Protein AF-A0A6V7IEP2-F1 (afdb_monomer)

Solvent-accessible surface area (backbone atoms only — not comparable to full-atom values): 5549 Å² total; per-residue (Å²): 142,76,84,67,70,56,66,57,56,52,51,46,40,49,65,45,55,50,49,51,25,40,68,77,34,79,93,49,88,81,71,67,51,60,76,45,76,46,90,59,93,77,60,47,77,41,62,51,77,47,59,90,77,68,54,77,85,73,56,77,90,79,52,71,55,72,69,54,46,52,52,51,51,54,51,50,52,52,49,54,52,27,52,49,61,56,65,79,103

Structure (mmCIF, N/CA/C/O backbone):
data_AF-A0A6V7IEP2-F1
#
_entry.id   AF-A0A6V7IEP2-F1
#
loop_
_atom_site.group_PDB
_atom_site.id
_atom_site.type_symbol
_atom_site.label_atom_id
_atom_site.label_alt_id
_atom_site.label_comp_id
_atom_site.label_asym_id
_atom_site.label_entity_id
_atom_site.label_seq_id
_atom_site.pdbx_PDB_ins_code
_atom_site.Cartn_x
_atom_site.Cartn_y
_atom_site.Cartn_z
_atom_site.occupancy
_atom_site.B_iso_or_equiv
_atom_site.auth_seq_id
_atom_site.auth_comp_id
_atom_site.auth_asym_id
_atom_site.auth_atom_id
_atom_site.pdbx_PDB_model_num
ATOM 1 N N . ILE A 1 1 ? 3.009 4.721 -26.173 1.00 50.22 1 ILE A N 1
ATOM 2 C CA . ILE A 1 1 ? 2.877 4.827 -24.697 1.00 50.22 1 ILE A CA 1
ATOM 3 C C . ILE A 1 1 ? 4.283 5.042 -24.154 1.00 50.22 1 ILE A C 1
ATOM 5 O O . ILE A 1 1 ? 4.898 4.161 -23.576 1.00 50.22 1 ILE A O 1
ATOM 9 N N . THR A 1 2 ? 4.853 6.182 -24.523 1.00 44.66 2 THR A N 1
ATOM 10 C CA . THR A 1 2 ? 6.278 6.485 -24.409 1.00 44.66 2 THR A CA 1
ATOM 11 C C . THR A 1 2 ? 6.493 7.301 -23.140 1.00 44.66 2 THR A C 1
ATOM 13 O O . THR A 1 2 ? 5.870 8.345 -22.990 1.00 44.66 2 THR A O 1
ATOM 16 N N . GLN A 1 3 ? 7.346 6.795 -22.244 1.00 55.56 3 GLN A N 1
ATOM 17 C CA . GLN A 1 3 ? 8.105 7.533 -21.223 1.00 55.56 3 GLN A CA 1
ATOM 18 C C . GLN A 1 3 ? 7.409 8.712 -20.520 1.00 55.56 3 GLN A C 1
ATOM 20 O O . GLN A 1 3 ? 7.978 9.793 -20.379 1.00 55.56 3 GLN A O 1
ATOM 25 N N . ALA A 1 4 ? 6.217 8.517 -19.971 1.00 55.47 4 ALA A N 1
ATOM 26 C CA . ALA A 1 4 ? 5.914 9.295 -18.782 1.00 55.47 4 ALA A CA 1
ATOM 27 C C . ALA A 1 4 ? 6.728 8.631 -17.663 1.00 55.47 4 ALA A C 1
ATOM 29 O O . ALA A 1 4 ? 6.522 7.449 -17.394 1.00 55.47 4 ALA A O 1
ATOM 30 N N . GLY A 1 5 ? 7.672 9.335 -17.031 1.00 59.72 5 GLY A N 1
ATOM 31 C CA . GLY A 1 5 ? 8.469 8.842 -15.890 1.00 59.72 5 GLY A CA 1
ATOM 32 C C . GLY A 1 5 ? 7.645 8.443 -14.649 1.00 59.72 5 GLY A C 1
ATOM 33 O O . GLY A 1 5 ? 8.184 8.379 -13.551 1.00 59.72 5 GLY A O 1
ATOM 34 N N . ILE A 1 6 ? 6.348 8.181 -14.823 1.00 65.00 6 ILE A N 1
ATOM 35 C CA . ILE A 1 6 ? 5.355 7.714 -13.857 1.00 65.00 6 ILE A CA 1
ATOM 36 C C . ILE A 1 6 ? 5.868 6.474 -13.124 1.00 65.00 6 ILE A C 1
ATOM 38 O O . ILE A 1 6 ? 5.817 6.438 -11.900 1.00 65.00 6 ILE A O 1
ATOM 42 N N . PHE A 1 7 ? 6.486 5.529 -13.842 1.00 81.38 7 PHE A N 1
ATOM 43 C CA . PHE A 1 7 ? 7.041 4.317 -13.230 1.00 81.38 7 PHE A CA 1
ATOM 44 C C . PHE A 1 7 ? 8.135 4.606 -12.194 1.00 81.38 7 PHE A C 1
ATOM 46 O O . PHE A 1 7 ? 8.254 3.876 -11.215 1.00 81.38 7 PHE A O 1
ATOM 53 N N . LYS A 1 8 ? 8.923 5.679 -12.364 1.00 86.25 8 LYS A N 1
ATOM 54 C CA . LYS A 1 8 ? 9.941 6.067 -11.377 1.00 86.25 8 LYS A CA 1
ATOM 55 C C . LYS A 1 8 ? 9.289 6.548 -10.079 1.00 86.25 8 LYS A C 1
ATOM 57 O O . LYS A 1 8 ? 9.707 6.117 -9.012 1.00 86.25 8 LYS A O 1
ATOM 62 N N . ILE A 1 9 ? 8.260 7.392 -10.177 1.00 88.69 9 ILE A N 1
ATOM 63 C CA . ILE A 1 9 ? 7.521 7.895 -9.008 1.00 88.69 9 ILE A CA 1
ATOM 64 C C . ILE A 1 9 ? 6.838 6.737 -8.274 1.00 88.69 9 ILE A C 1
ATOM 66 O O . ILE A 1 9 ? 6.896 6.666 -7.051 1.00 88.69 9 ILE A O 1
ATOM 70 N N . GLU A 1 10 ? 6.226 5.806 -9.009 1.00 88.19 10 GLU A N 1
ATOM 71 C CA . GLU A 1 10 ? 5.602 4.612 -8.428 1.00 88.19 10 GLU A CA 1
ATOM 72 C C . GLU A 1 10 ? 6.631 3.727 -7.713 1.00 88.19 10 GLU A C 1
ATOM 74 O O . GLU A 1 10 ? 6.398 3.314 -6.579 1.00 88.19 10 GLU A O 1
ATOM 79 N N . ILE A 1 11 ? 7.794 3.484 -8.330 1.00 91.25 11 ILE A N 1
ATOM 80 C CA . ILE A 1 11 ? 8.893 2.726 -7.714 1.00 91.25 11 ILE A CA 1
ATOM 81 C C . ILE A 1 11 ? 9.391 3.411 -6.442 1.00 91.25 11 ILE A C 1
ATOM 83 O O . ILE A 1 11 ? 9.540 2.750 -5.413 1.00 91.25 11 ILE A O 1
ATOM 87 N N . GLU A 1 12 ? 9.633 4.721 -6.486 1.00 91.75 12 GLU A N 1
ATOM 88 C CA . GLU A 1 12 ? 10.062 5.489 -5.316 1.00 91.75 12 GLU A CA 1
ATOM 89 C C . GLU A 1 12 ? 9.008 5.400 -4.207 1.00 91.75 12 GLU A C 1
ATOM 91 O O . 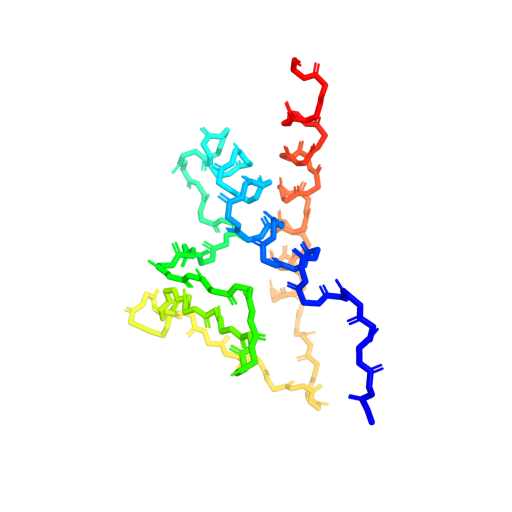GLU A 1 12 ? 9.331 4.984 -3.100 1.00 91.75 12 GLU A O 1
ATOM 96 N N . MET A 1 13 ? 7.732 5.642 -4.512 1.00 91.94 13 MET A N 1
ATOM 97 C CA . MET A 1 13 ? 6.636 5.529 -3.543 1.00 91.94 13 MET A CA 1
ATOM 98 C C . MET A 1 13 ? 6.584 4.142 -2.879 1.00 91.94 13 MET A C 1
ATOM 100 O O . MET A 1 13 ? 6.510 4.046 -1.652 1.00 91.94 13 MET A O 1
ATOM 104 N N . MET A 1 14 ? 6.696 3.069 -3.670 1.00 92.25 14 MET A N 1
ATOM 105 C CA . MET A 1 14 ? 6.639 1.685 -3.183 1.00 92.25 14 MET A CA 1
ATOM 106 C C . MET A 1 14 ? 7.868 1.263 -2.361 1.00 92.25 14 MET A C 1
AT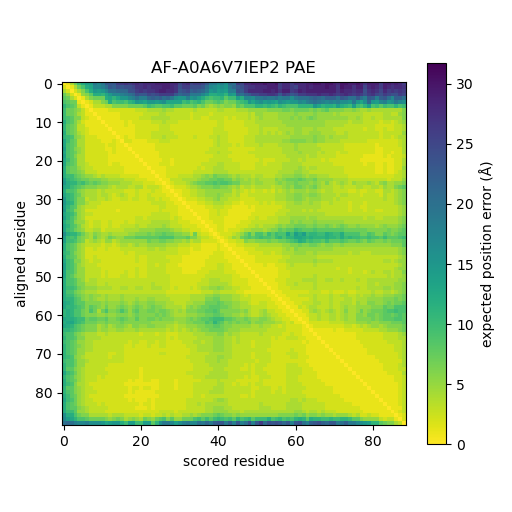OM 108 O O . MET A 1 14 ? 7.756 0.373 -1.514 1.00 92.25 14 MET A O 1
ATOM 112 N N . THR A 1 15 ? 9.037 1.861 -2.611 1.00 92.88 15 THR A N 1
ATOM 113 C CA . THR A 1 15 ? 10.313 1.476 -1.975 1.00 92.88 15 THR A CA 1
ATOM 114 C C . THR A 1 15 ? 10.705 2.363 -0.796 1.00 92.88 15 THR A C 1
ATOM 116 O O . THR A 1 15 ? 11.375 1.876 0.120 1.00 92.88 15 THR A O 1
ATOM 119 N N . THR A 1 16 ? 10.279 3.630 -0.790 1.00 93.38 16 THR A N 1
ATOM 120 C CA . THR A 1 16 ? 10.610 4.617 0.247 1.00 93.38 16 THR A CA 1
ATOM 121 C C . THR A 1 16 ? 9.375 4.993 1.059 1.00 93.38 16 THR A C 1
ATOM 123 O O . THR A 1 16 ? 9.212 4.492 2.170 1.00 93.38 16 THR A O 1
ATOM 126 N N . ALA A 1 17 ? 8.453 5.776 0.495 1.00 94.06 17 ALA A N 1
ATOM 127 C CA . ALA A 1 17 ? 7.333 6.363 1.231 1.00 94.06 17 ALA A CA 1
ATOM 128 C C . ALA A 1 17 ? 6.497 5.309 1.975 1.00 94.06 17 ALA A C 1
ATOM 130 O O . ALA A 1 17 ? 6.280 5.423 3.180 1.00 94.06 17 ALA A O 1
A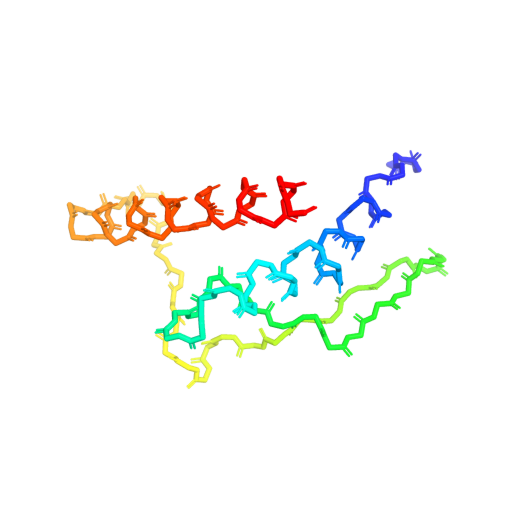TOM 131 N N . LEU A 1 18 ? 6.088 4.229 1.299 1.00 94.81 18 LEU A N 1
ATOM 132 C CA . LEU A 1 18 ? 5.306 3.167 1.941 1.00 94.81 18 LEU A CA 1
ATOM 133 C C . LEU A 1 18 ? 6.072 2.418 3.027 1.00 94.81 18 LEU A C 1
ATOM 135 O O . LEU A 1 18 ? 5.469 1.974 4.004 1.00 94.81 18 LEU A O 1
ATOM 139 N N . LYS A 1 19 ? 7.390 2.276 2.876 1.00 93.81 19 LYS A N 1
ATOM 140 C CA . LYS A 1 19 ? 8.236 1.633 3.882 1.00 93.81 19 LYS A CA 1
ATOM 141 C C . LYS A 1 19 ? 8.272 2.470 5.160 1.00 93.81 19 LYS A C 1
ATOM 143 O O . LYS A 1 19 ? 8.094 1.914 6.245 1.00 93.81 19 LYS A O 1
ATOM 148 N N . ASP A 1 20 ? 8.425 3.784 5.026 1.00 94.44 20 ASP A N 1
ATOM 149 C CA . ASP A 1 20 ? 8.443 4.714 6.158 1.00 94.44 20 ASP A CA 1
ATOM 150 C C . ASP A 1 20 ? 7.066 4.798 6.828 1.00 94.44 20 ASP A C 1
ATOM 152 O O . ASP A 1 20 ? 6.952 4.682 8.050 1.00 94.44 20 ASP A O 1
ATOM 156 N N . MET A 1 21 ? 5.997 4.879 6.031 1.00 96.00 21 MET A N 1
ATOM 157 C CA . MET A 1 21 ? 4.615 4.847 6.521 1.00 96.00 21 MET A CA 1
ATOM 158 C C . MET A 1 21 ? 4.298 3.544 7.273 1.00 96.00 21 MET A C 1
ATOM 160 O O . MET A 1 21 ? 3.681 3.574 8.339 1.00 96.00 21 MET A O 1
ATOM 164 N N . GLN A 1 22 ? 4.735 2.391 6.757 1.00 95.44 22 GLN A N 1
ATOM 165 C CA . GLN A 1 22 ? 4.526 1.090 7.397 1.00 95.44 22 GLN A CA 1
ATOM 166 C C . GLN A 1 22 ? 5.311 0.959 8.713 1.00 95.44 22 GLN A C 1
ATOM 168 O O . GLN A 1 22 ? 4.821 0.313 9.642 1.00 95.44 22 GLN A O 1
ATOM 173 N N . ALA A 1 23 ? 6.488 1.585 8.826 1.00 94.31 23 ALA A N 1
ATOM 174 C CA . ALA A 1 23 ? 7.282 1.605 10.058 1.00 94.31 23 ALA A CA 1
ATOM 175 C C . ALA A 1 23 ? 6.611 2.403 11.193 1.00 94.31 23 ALA A C 1
ATOM 177 O O . ALA A 1 23 ? 6.822 2.096 12.364 1.00 94.31 23 ALA A O 1
ATOM 178 N N . LEU A 1 24 ? 5.776 3.394 10.860 1.00 95.12 24 LEU A N 1
ATOM 179 C CA . LEU A 1 24 ? 4.986 4.164 11.830 1.00 95.12 24 LEU A CA 1
ATOM 180 C C . LEU A 1 24 ? 3.747 3.409 12.341 1.00 95.12 24 LEU A C 1
ATOM 182 O O . LEU A 1 24 ? 3.195 3.769 13.379 1.00 95.12 24 LEU A O 1
ATOM 186 N N . LEU A 1 25 ? 3.306 2.369 11.627 1.00 94.19 25 LEU A N 1
ATOM 187 C CA . LEU A 1 25 ? 2.100 1.593 11.931 1.00 94.19 25 LEU A CA 1
ATOM 188 C C . LEU A 1 25 ? 2.403 0.082 12.003 1.00 94.19 25 LEU A C 1
ATOM 190 O O . LEU A 1 25 ? 1.872 -0.682 11.194 1.00 94.19 25 LEU A O 1
ATOM 194 N N . PRO A 1 26 ? 3.218 -0.395 12.965 1.00 89.56 26 PRO A N 1
ATOM 195 C CA . PRO A 1 26 ? 3.662 -1.795 13.010 1.00 89.56 26 PRO A CA 1
ATOM 196 C C . PRO A 1 26 ? 2.503 -2.795 13.154 1.00 89.56 26 PRO A C 1
ATOM 198 O O . PRO A 1 26 ? 2.551 -3.888 12.597 1.00 89.56 26 PRO A O 1
ATOM 201 N N . GLU A 1 27 ? 1.426 -2.389 13.827 1.00 90.81 27 GLU A N 1
ATOM 202 C CA . GLU A 1 27 ? 0.241 -3.218 14.082 1.00 90.81 27 GLU A CA 1
ATOM 203 C C . GLU A 1 27 ? -0.755 -3.254 12.910 1.00 90.81 27 GLU A C 1
ATOM 205 O O . GLU A 1 27 ? -1.807 -3.887 12.989 1.00 90.81 27 GLU A O 1
ATOM 210 N N . THR A 1 28 ? -0.516 -2.512 11.823 1.00 90.69 28 THR A N 1
ATOM 211 C CA . THR A 1 28 ? -1.425 -2.489 10.667 1.00 90.69 28 THR A CA 1
ATOM 212 C C . THR A 1 28 ? -0.656 -2.622 9.367 1.00 90.69 28 THR A C 1
ATOM 214 O O . THR A 1 28 ? 0.161 -1.773 9.034 1.00 90.69 28 THR A O 1
ATOM 217 N N . LYS A 1 29 ? -1.005 -3.629 8.564 1.00 92.12 29 LYS A N 1
ATOM 218 C CA . LYS A 1 29 ? -0.516 -3.744 7.191 1.00 92.12 29 LYS A CA 1
ATOM 219 C C . LYS A 1 29 ? -1.276 -2.766 6.290 1.00 92.12 29 LYS A C 1
ATOM 221 O O . LYS A 1 29 ? -2.451 -2.988 6.005 1.00 92.12 29 LYS A O 1
ATOM 226 N N . ILE A 1 30 ? -0.626 -1.679 5.881 1.00 92.50 30 ILE A N 1
ATOM 227 C CA . ILE A 1 30 ? -1.229 -0.658 5.000 1.00 92.50 30 ILE A CA 1
ATOM 228 C C . ILE A 1 30 ? -0.874 -0.866 3.524 1.00 92.50 30 ILE A C 1
ATOM 230 O O . ILE A 1 30 ? -1.557 -0.337 2.651 1.00 92.50 30 ILE A O 1
ATOM 234 N N . CYS A 1 31 ? 0.166 -1.654 3.237 1.00 91.19 31 CYS A N 1
ATOM 235 C CA . CYS A 1 31 ? 0.604 -1.967 1.882 1.00 91.19 31 CYS A CA 1
ATOM 236 C C . CYS A 1 31 ? 1.260 -3.356 1.787 1.00 91.19 31 CYS A C 1
ATOM 238 O O . CYS A 1 31 ? 1.668 -3.956 2.788 1.00 91.19 31 CYS A O 1
ATOM 240 N N . GLY A 1 32 ? 1.378 -3.869 0.559 1.00 93.56 32 GLY A N 1
ATOM 241 C CA . GLY A 1 32 ? 2.305 -4.960 0.257 1.00 93.56 32 GLY A CA 1
ATOM 242 C C . GLY A 1 32 ? 3.748 -4.454 0.275 1.00 93.56 32 GLY A C 1
ATOM 243 O O . GLY A 1 32 ? 4.009 -3.293 -0.047 1.00 93.56 32 GLY A O 1
ATOM 244 N N . LYS A 1 33 ? 4.694 -5.310 0.66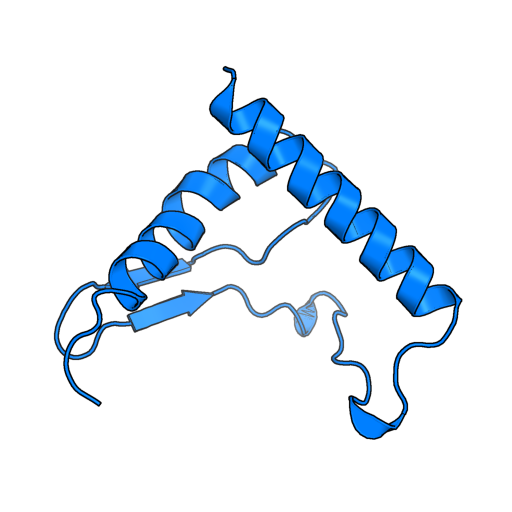4 1.00 93.56 33 LYS A N 1
ATOM 245 C CA . LYS A 1 33 ? 6.121 -4.971 0.610 1.00 93.56 33 LYS A CA 1
ATOM 246 C C . LYS A 1 33 ? 6.610 -4.965 -0.837 1.00 93.56 33 LYS A C 1
ATOM 248 O O . LYS A 1 33 ? 6.348 -5.914 -1.572 1.00 93.56 33 LYS A O 1
ATOM 253 N N . CYS A 1 34 ? 7.375 -3.947 -1.223 1.00 95.00 34 CYS A N 1
ATOM 254 C CA . CYS A 1 34 ? 8.187 -4.022 -2.434 1.00 95.00 34 CYS A CA 1
ATOM 255 C C . CYS A 1 34 ? 9.347 -4.998 -2.189 1.00 95.00 34 CYS A C 1
ATOM 257 O O . CYS A 1 34 ? 10.149 -4.798 -1.277 1.00 95.00 34 CYS A O 1
ATOM 259 N N . LEU A 1 35 ? 9.409 -6.072 -2.974 1.00 95.38 35 LEU A N 1
ATOM 260 C CA . LEU A 1 35 ? 10.420 -7.128 -2.867 1.00 95.38 35 LEU A CA 1
ATOM 261 C C . LEU A 1 35 ? 11.602 -6.874 -3.805 1.00 95.38 35 LEU A C 1
ATOM 263 O O . LEU A 1 35 ? 12.738 -7.200 -3.472 1.00 95.38 35 LEU A O 1
ATOM 267 N N . TYR A 1 36 ? 11.332 -6.295 -4.975 1.00 94.44 36 TYR A N 1
ATOM 268 C CA . TYR A 1 36 ? 12.338 -5.982 -5.985 1.00 94.44 36 TYR A CA 1
ATOM 269 C C . TYR A 1 36 ? 11.840 -4.861 -6.897 1.00 94.44 36 TYR A C 1
ATOM 271 O O . TYR A 1 36 ? 10.652 -4.800 -7.208 1.00 94.44 36 TYR A O 1
ATOM 279 N N . SER A 1 37 ? 12.739 -3.990 -7.347 1.00 93.06 37 SER A N 1
ATOM 280 C CA . SER A 1 37 ? 12.409 -2.931 -8.300 1.00 93.06 37 SER A CA 1
ATOM 281 C C . SER A 1 37 ? 13.602 -2.586 -9.183 1.00 93.06 37 SER A C 1
ATOM 283 O O . SER A 1 37 ? 14.722 -2.474 -8.683 1.00 93.06 37 SER A O 1
ATOM 285 N N . VAL A 1 38 ? 13.356 -2.350 -10.469 1.00 91.44 38 VAL A N 1
ATOM 286 C CA . VAL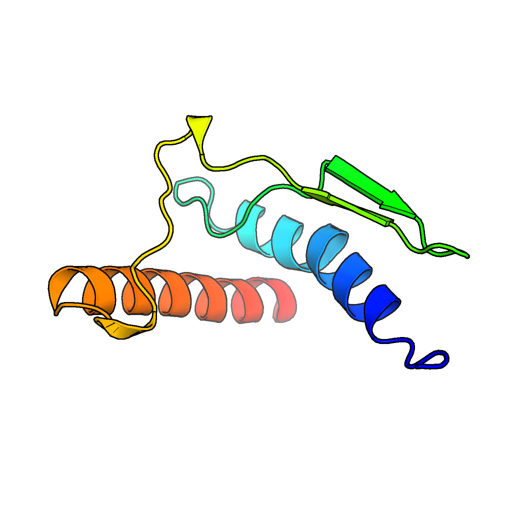 A 1 38 ? 14.341 -1.875 -11.447 1.00 91.44 38 VAL A CA 1
ATOM 287 C C . VAL A 1 38 ? 13.734 -0.732 -12.243 1.00 91.44 38 VAL A C 1
ATOM 289 O O . VAL A 1 38 ? 12.642 -0.866 -12.793 1.00 91.44 38 VAL A O 1
ATOM 292 N N . ILE A 1 39 ? 14.474 0.372 -12.337 1.00 88.31 39 ILE A N 1
ATOM 293 C CA . ILE A 1 39 ? 14.192 1.460 -13.275 1.00 88.31 39 ILE A CA 1
ATOM 294 C C . ILE A 1 39 ? 15.069 1.217 -14.505 1.00 88.31 39 ILE A C 1
ATOM 296 O O . ILE A 1 39 ? 16.293 1.305 -14.425 1.00 88.31 39 ILE A O 1
ATOM 300 N N . GLY A 1 40 ? 14.444 0.872 -15.627 1.00 84.81 40 GLY A N 1
ATOM 301 C CA . GLY A 1 40 ? 15.126 0.484 -16.862 1.00 84.81 40 GLY A CA 1
ATOM 302 C C . GLY A 1 40 ? 14.141 0.206 -17.996 1.00 84.81 40 GLY A C 1
ATOM 303 O O . GLY A 1 40 ? 12.984 0.628 -17.926 1.00 84.81 40 GLY A O 1
ATOM 304 N N . ASP A 1 41 ? 14.597 -0.512 -19.022 1.00 83.06 41 ASP A N 1
ATOM 305 C CA . ASP A 1 41 ? 13.762 -0.982 -20.132 1.00 83.06 41 ASP A CA 1
ATOM 306 C C . ASP A 1 41 ? 13.787 -2.528 -20.199 1.00 83.06 41 ASP A C 1
ATOM 308 O O . ASP A 1 41 ? 14.771 -3.094 -20.682 1.00 83.06 41 ASP A O 1
ATOM 312 N N . PRO A 1 42 ? 12.767 -3.230 -19.658 1.00 86.25 42 PRO A N 1
ATOM 313 C CA . PRO A 1 42 ? 11.572 -2.688 -19.009 1.00 86.25 42 PRO A CA 1
ATOM 314 C C . PRO A 1 42 ? 11.817 -2.278 -17.547 1.00 86.25 42 PRO A C 1
ATOM 316 O O . PRO A 1 42 ? 12.675 -2.825 -16.852 1.00 86.25 42 PRO A O 1
ATOM 319 N N . SER A 1 43 ? 11.006 -1.342 -17.051 1.00 88.00 43 SER A N 1
ATOM 320 C CA . SER A 1 43 ? 10.922 -1.059 -15.616 1.00 88.00 43 SER A CA 1
ATOM 321 C C . SER A 1 43 ? 10.072 -2.133 -14.942 1.00 88.00 43 SER A C 1
ATOM 323 O O . SER A 1 43 ? 9.026 -2.516 -15.465 1.00 88.00 43 SER A O 1
ATOM 325 N N . VAL A 1 44 ? 10.522 -2.636 -13.795 1.00 90.44 44 VAL A N 1
ATOM 326 C CA . VAL A 1 44 ? 9.905 -3.781 -13.110 1.00 90.44 44 VAL A CA 1
ATOM 327 C C . VAL A 1 44 ? 9.731 -3.469 -11.633 1.00 90.44 44 VAL A C 1
ATOM 329 O O . VAL A 1 44 ? 10.637 -2.933 -11.001 1.00 90.44 44 VAL A O 1
ATOM 332 N N . VAL A 1 45 ? 8.588 -3.864 -11.075 1.00 91.31 45 VAL A N 1
ATOM 333 C CA . VAL A 1 45 ? 8.310 -3.891 -9.636 1.00 91.31 45 VAL A CA 1
ATOM 334 C C . VAL A 1 45 ? 7.734 -5.252 -9.279 1.00 91.31 45 VAL A C 1
ATOM 336 O O . VAL A 1 45 ? 6.809 -5.734 -9.928 1.00 91.31 45 VAL A O 1
ATOM 339 N N . VAL A 1 46 ? 8.282 -5.862 -8.234 1.00 94.44 46 VAL A N 1
ATOM 340 C CA . VAL A 1 46 ? 7.795 -7.107 -7.642 1.00 94.44 46 VAL A CA 1
ATOM 341 C C . VAL A 1 46 ? 7.317 -6.789 -6.234 1.00 94.44 46 VAL A C 1
ATOM 343 O O . VAL A 1 46 ? 8.076 -6.264 -5.418 1.00 94.44 46 VAL A O 1
ATOM 346 N N . ILE A 1 47 ? 6.057 -7.108 -5.951 1.00 95.00 47 ILE A N 1
ATOM 347 C CA . ILE A 1 47 ? 5.379 -6.803 -4.687 1.00 95.00 47 ILE A CA 1
ATOM 348 C C . ILE A 1 47 ? 4.948 -8.118 -4.038 1.00 95.00 47 ILE A C 1
ATOM 350 O O . ILE A 1 47 ? 4.659 -9.097 -4.722 1.00 95.00 47 ILE A O 1
ATOM 354 N N . GLU A 1 48 ? 4.923 -8.133 -2.710 1.00 96.50 48 GLU A N 1
ATOM 355 C CA . GLU A 1 48 ? 4.371 -9.210 -1.893 1.00 96.50 48 GLU A CA 1
ATOM 356 C C . GLU A 1 48 ? 2.953 -9.607 -2.332 1.00 96.50 48 GLU A C 1
ATOM 358 O O . GLU A 1 48 ? 2.048 -8.772 -2.385 1.00 96.50 48 GLU A O 1
ATOM 363 N N . ASP A 1 49 ? 2.757 -10.902 -2.580 1.00 96.06 49 ASP A N 1
ATOM 364 C CA . ASP A 1 49 ? 1.435 -11.471 -2.808 1.00 96.06 49 ASP A CA 1
ATOM 365 C C . ASP A 1 49 ? 0.620 -11.463 -1.506 1.00 96.06 49 ASP A C 1
ATOM 367 O O . ASP A 1 49 ? 1.010 -12.043 -0.489 1.00 96.06 49 ASP A O 1
ATOM 371 N N . LEU A 1 50 ? -0.533 -10.796 -1.540 1.00 95.38 50 LEU A N 1
ATOM 372 C CA . LEU A 1 50 ? -1.442 -10.680 -0.403 1.00 95.38 50 LEU A CA 1
ATOM 373 C C . LEU A 1 50 ? -2.495 -11.799 -0.365 1.00 95.38 50 LEU A C 1
ATOM 375 O O . LEU A 1 50 ? -3.187 -11.950 0.647 1.00 95.38 50 LEU A O 1
ATOM 379 N N . ALA A 1 51 ? -2.636 -12.603 -1.423 1.00 96.31 51 ALA A N 1
ATOM 380 C CA . ALA A 1 51 ? -3.615 -13.685 -1.454 1.00 96.31 51 ALA A CA 1
ATOM 381 C C . ALA A 1 51 ? -3.365 -14.763 -0.373 1.00 96.31 51 ALA A C 1
ATOM 383 O O . ALA A 1 51 ? -4.342 -15.154 0.283 1.00 96.31 51 ALA A O 1
ATOM 384 N N . PRO A 1 52 ? -2.115 -15.191 -0.087 1.00 96.69 52 PRO A N 1
ATOM 385 C CA . PRO A 1 52 ? -1.808 -16.088 1.030 1.00 96.69 52 PRO A CA 1
ATOM 386 C C . PRO A 1 52 ? -2.161 -15.499 2.400 1.00 96.69 52 PRO A C 1
ATOM 388 O O . PRO A 1 52 ? -2.451 -16.242 3.332 1.00 96.69 52 PRO A O 1
ATOM 391 N N . LEU A 1 53 ? -2.194 -14.167 2.517 1.00 94.00 53 LEU A N 1
ATOM 392 C CA . LEU A 1 53 ? -2.586 -13.451 3.736 1.00 94.00 53 LEU A CA 1
ATOM 393 C C . LEU A 1 53 ? -4.110 -13.270 3.868 1.00 94.00 53 LEU A C 1
ATOM 395 O O . LEU A 1 53 ? -4.575 -12.602 4.788 1.00 94.00 53 LEU A O 1
ATOM 399 N N . GLY A 1 54 ? -4.896 -13.835 2.947 1.00 94.44 54 GLY A N 1
ATOM 400 C CA . GLY A 1 54 ? -6.359 -13.788 2.982 1.00 94.44 54 GLY A CA 1
ATOM 401 C C . GLY A 1 54 ? -6.989 -12.564 2.313 1.00 94.44 54 GLY A C 1
ATOM 402 O O . GLY A 1 54 ? -8.214 -12.458 2.301 1.00 94.44 54 GLY A O 1
ATOM 403 N N . TYR A 1 55 ? -6.206 -11.667 1.703 1.00 93.06 55 TYR A N 1
ATOM 404 C CA . TYR A 1 55 ? -6.761 -10.529 0.961 1.00 93.06 55 TYR A CA 1
ATOM 405 C C . TYR A 1 55 ? -7.434 -11.007 -0.324 1.00 93.06 55 TYR A C 1
ATOM 407 O O . TYR A 1 55 ? -6.933 -11.898 -1.016 1.00 93.06 55 TYR A O 1
ATOM 415 N N . ARG A 1 56 ? -8.586 -10.422 -0.652 1.00 91.31 56 ARG A N 1
ATOM 416 C CA . ARG A 1 56 ? -9.368 -10.752 -1.847 1.00 91.31 56 ARG A CA 1
ATOM 417 C C . ARG A 1 56 ? -9.870 -9.478 -2.509 1.00 91.31 56 ARG A C 1
ATOM 419 O O . ARG A 1 56 ? -10.203 -8.510 -1.831 1.00 91.31 56 ARG A O 1
ATOM 426 N N . MET A 1 57 ? -9.930 -9.504 -3.835 1.00 89.62 57 MET A N 1
ATOM 427 C CA . MET A 1 57 ? -10.516 -8.424 -4.618 1.00 89.62 57 MET A CA 1
ATOM 428 C C . MET A 1 57 ? -12.040 -8.496 -4.529 1.00 89.62 57 MET A C 1
ATOM 430 O O . MET A 1 57 ? -12.627 -9.547 -4.782 1.00 89.62 57 MET A O 1
ATOM 434 N N . ALA A 1 58 ? -12.676 -7.378 -4.184 1.00 89.69 58 ALA A N 1
ATOM 435 C CA . ALA A 1 58 ? -14.124 -7.246 -4.288 1.00 89.69 58 ALA A CA 1
ATOM 436 C C . ALA A 1 58 ? -14.552 -7.172 -5.765 1.00 89.69 58 ALA A C 1
ATOM 438 O O . ALA A 1 58 ? -13.796 -6.705 -6.622 1.00 89.69 58 ALA A O 1
ATOM 439 N N . CYS A 1 59 ? -15.777 -7.609 -6.070 1.00 89.75 59 CYS A N 1
ATOM 440 C CA . CYS A 1 59 ? -16.335 -7.470 -7.413 1.00 89.75 59 CYS A CA 1
ATOM 441 C C . CYS A 1 59 ? -16.581 -5.987 -7.726 1.00 89.75 59 CYS A C 1
ATOM 443 O O . CYS A 1 59 ? -17.454 -5.357 -7.133 1.00 89.75 59 CYS A O 1
ATOM 445 N N . ARG A 1 60 ? -15.831 -5.436 -8.687 1.00 89.50 60 ARG A N 1
ATOM 446 C CA . ARG A 1 60 ? -15.935 -4.028 -9.109 1.00 89.50 60 A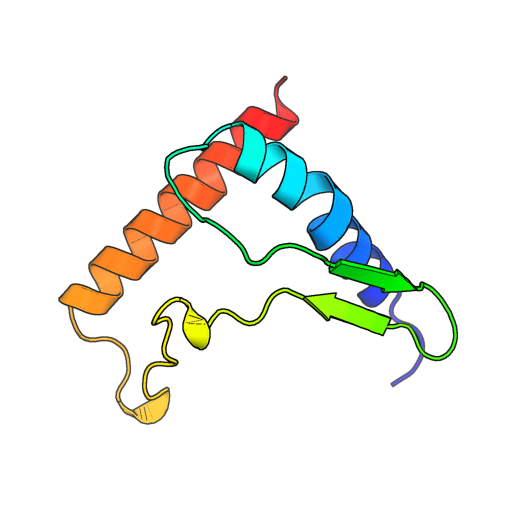RG A CA 1
ATOM 447 C C . ARG A 1 60 ? -17.356 -3.634 -9.524 1.00 89.50 60 ARG A C 1
ATOM 449 O O . ARG A 1 60 ? -17.775 -2.524 -9.226 1.00 89.50 60 ARG A O 1
ATOM 456 N N . GLU A 1 61 ? -18.067 -4.513 -10.227 1.00 95.31 61 GLU A N 1
ATOM 457 C CA . GLU A 1 61 ? -19.405 -4.219 -10.761 1.00 95.31 61 GLU A CA 1
ATOM 458 C C . GLU A 1 61 ? -20.485 -4.245 -9.677 1.00 95.31 61 GLU A C 1
ATOM 460 O O . GLU A 1 61 ? -21.458 -3.503 -9.762 1.00 95.31 61 GLU A O 1
ATOM 465 N N . ALA A 1 62 ? -20.290 -5.052 -8.630 1.00 92.56 62 ALA A N 1
ATOM 466 C CA . ALA A 1 62 ? -21.191 -5.101 -7.481 1.00 92.56 62 ALA A CA 1
ATOM 467 C C . ALA A 1 62 ? -20.984 -3.922 -6.511 1.00 92.56 62 ALA A C 1
ATOM 469 O O . ALA A 1 62 ? -21.844 -3.652 -5.674 1.00 92.56 62 ALA A O 1
ATOM 470 N N . GLY A 1 63 ? -19.846 -3.228 -6.611 1.00 90.94 63 GLY A N 1
ATOM 471 C CA . GLY A 1 63 ? -19.443 -2.200 -5.659 1.00 90.94 63 GLY A CA 1
ATOM 472 C C . GLY A 1 63 ? -19.037 -2.774 -4.298 1.00 90.94 63 GLY A C 1
ATOM 473 O O . GLY A 1 63 ? -18.818 -3.975 -4.133 1.00 90.94 63 GLY A O 1
ATOM 474 N N . LEU A 1 64 ? -18.900 -1.887 -3.310 1.00 93.38 64 LEU A N 1
ATOM 475 C CA . LEU A 1 64 ? -18.598 -2.254 -1.928 1.00 93.38 64 LEU A CA 1
ATOM 476 C C . LEU A 1 64 ? -19.871 -2.168 -1.083 1.00 93.38 64 LEU A C 1
ATOM 478 O O . LEU A 1 64 ? -20.560 -1.147 -1.095 1.00 93.38 64 LEU A O 1
ATOM 482 N N . ASP A 1 65 ? -20.158 -3.211 -0.304 1.00 93.12 65 ASP A N 1
ATOM 483 C CA . ASP A 1 65 ? -21.155 -3.102 0.761 1.00 93.12 65 ASP A CA 1
ATOM 484 C C . ASP A 1 65 ? -20.651 -2.189 1.897 1.00 93.12 65 ASP A C 1
ATOM 486 O O . ASP A 1 65 ? -19.476 -1.816 1.966 1.00 93.12 65 ASP A O 1
ATOM 490 N N . LEU A 1 66 ? -21.536 -1.841 2.834 1.00 95.88 66 LEU A N 1
ATOM 491 C CA . LEU A 1 66 ? -21.190 -0.948 3.941 1.00 95.88 66 LEU A CA 1
ATOM 492 C C . LEU A 1 66 ? -19.995 -1.447 4.774 1.00 95.88 66 LEU A C 1
ATOM 494 O O . LEU A 1 66 ? -19.169 -0.639 5.200 1.00 95.88 66 LEU A O 1
ATOM 498 N N . LYS A 1 67 ? -19.874 -2.760 5.012 1.00 94.69 67 LYS A N 1
ATOM 499 C CA . LYS A 1 67 ? -18.770 -3.314 5.811 1.00 94.69 67 LYS A CA 1
ATOM 500 C C . LYS A 1 67 ? -17.441 -3.119 5.085 1.00 94.69 67 LYS A C 1
ATOM 502 O O . LYS A 1 67 ? -16.473 -2.674 5.704 1.00 94.69 67 LYS A O 1
ATOM 507 N N . HIS A 1 68 ? -17.409 -3.392 3.783 1.00 93.38 68 HIS A N 1
ATOM 508 C CA . HIS A 1 68 ? -16.230 -3.184 2.951 1.00 93.38 68 HIS A CA 1
ATOM 509 C C . HIS A 1 68 ? -15.893 -1.695 2.790 1.00 93.38 68 HIS A C 1
ATOM 511 O O . HIS A 1 6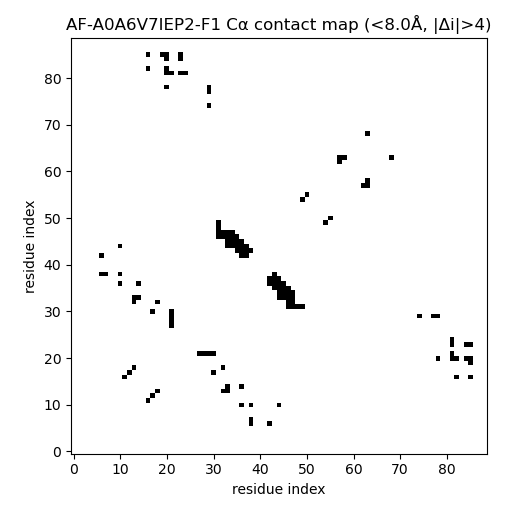8 ? -14.721 -1.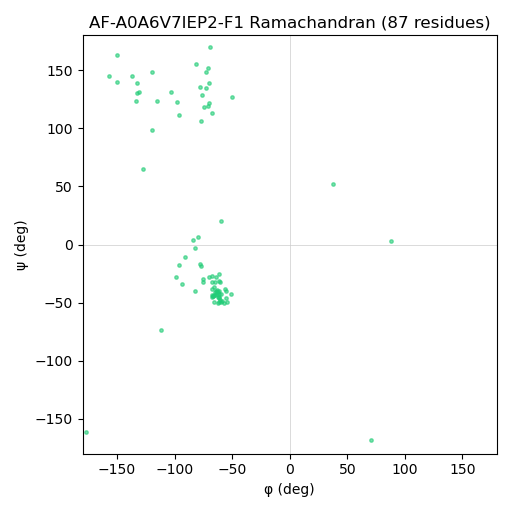337 2.874 1.00 93.38 68 HIS A O 1
ATOM 517 N N . CYS A 1 69 ? -16.890 -0.812 2.659 1.00 95.31 69 CYS A N 1
ATOM 518 C CA . CYS A 1 69 ? -16.685 0.641 2.656 1.00 95.31 69 CYS A CA 1
ATOM 519 C C . CYS A 1 69 ? -16.024 1.124 3.950 1.00 95.31 69 CYS A C 1
ATOM 521 O O . CYS A 1 69 ? -15.033 1.849 3.907 1.00 95.31 69 CYS A O 1
ATOM 523 N N . LEU A 1 70 ? -16.535 0.702 5.110 1.00 97.19 70 LEU A N 1
ATOM 524 C CA . LEU A 1 70 ? -15.958 1.070 6.405 1.00 97.19 70 LEU A CA 1
ATOM 525 C C . LEU A 1 70 ? -14.529 0.538 6.564 1.00 97.19 70 LEU A C 1
ATOM 527 O O . LEU A 1 70 ? -13.675 1.241 7.104 1.00 97.19 70 LEU A O 1
ATOM 531 N N . LEU A 1 71 ? -14.257 -0.683 6.092 1.00 93.56 71 LEU A N 1
ATOM 532 C CA . LEU A 1 71 ? -12.909 -1.250 6.076 1.00 93.56 71 LEU A CA 1
ATOM 533 C C . LEU A 1 71 ? -11.965 -0.415 5.196 1.00 93.56 71 LEU A C 1
ATOM 535 O O . LEU A 1 71 ? -10.898 -0.015 5.662 1.00 93.56 71 LEU A O 1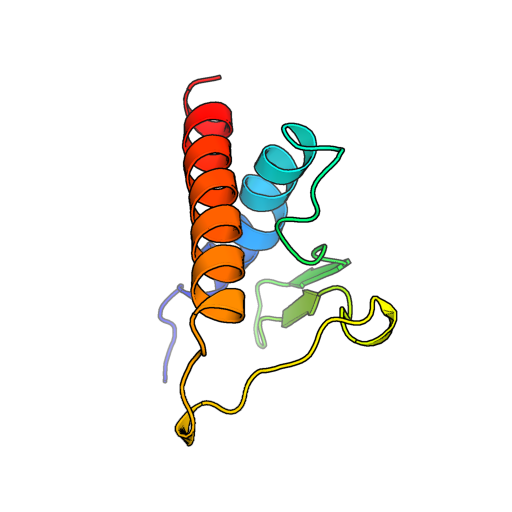
ATOM 539 N N . ALA A 1 72 ? -12.377 -0.110 3.963 1.00 93.62 72 ALA A N 1
ATOM 540 C CA . ALA A 1 72 ? -11.597 0.678 3.014 1.00 93.62 72 ALA A CA 1
ATOM 541 C C . ALA A 1 72 ? -11.320 2.093 3.541 1.00 93.62 72 ALA A C 1
ATOM 543 O O . ALA A 1 72 ? -10.174 2.537 3.528 1.00 93.62 72 ALA A O 1
ATOM 544 N N . LEU A 1 73 ? -12.333 2.774 4.088 1.00 96.94 73 LEU A N 1
ATOM 545 C CA . LEU A 1 73 ? -12.192 4.117 4.659 1.00 96.94 73 LEU A CA 1
ATOM 546 C C . LEU A 1 73 ? -11.255 4.139 5.871 1.00 96.94 73 LEU A C 1
ATOM 548 O O . LEU A 1 73 ? -10.426 5.038 5.979 1.00 96.94 73 LEU A O 1
ATOM 552 N N . LYS A 1 74 ? -11.324 3.139 6.761 1.00 96.12 74 LYS A N 1
ATOM 553 C CA . LYS A 1 74 ? -10.371 3.015 7.880 1.00 96.12 74 LYS A CA 1
ATOM 554 C C . LYS A 1 74 ? -8.941 2.784 7.386 1.00 96.12 74 LYS A C 1
ATOM 556 O O . LYS A 1 74 ? -8.010 3.349 7.955 1.00 96.12 74 LYS A O 1
ATOM 561 N N . GLY A 1 75 ? -8.767 1.967 6.345 1.00 95.00 75 GLY A N 1
ATOM 562 C CA . GLY A 1 75 ? -7.473 1.754 5.694 1.00 95.00 75 GLY A CA 1
ATOM 563 C C . GLY A 1 75 ? -6.913 3.045 5.095 1.00 95.00 75 GLY A C 1
ATOM 564 O O . GLY A 1 75 ? -5.785 3.420 5.404 1.00 95.00 75 GLY A O 1
ATOM 565 N N . LEU A 1 76 ? -7.732 3.768 4.325 1.00 96.38 76 LEU A N 1
ATOM 566 C CA . LEU A 1 76 ? -7.376 5.060 3.729 1.00 96.38 76 LEU A CA 1
ATOM 567 C C . LEU A 1 76 ? -7.051 6.121 4.785 1.00 96.38 76 LEU A C 1
ATOM 569 O O . LEU A 1 76 ? -6.086 6.860 4.619 1.00 96.38 76 LEU A O 1
ATOM 573 N N . ALA A 1 77 ? -7.797 6.169 5.891 1.00 97.06 77 ALA A N 1
ATOM 574 C CA . ALA A 1 77 ? -7.519 7.096 6.986 1.00 97.06 77 ALA A CA 1
ATOM 575 C C . ALA A 1 77 ? -6.137 6.842 7.607 1.00 97.06 77 ALA A C 1
ATOM 577 O O . ALA A 1 77 ? -5.366 7.780 7.799 1.00 97.06 77 ALA A O 1
ATOM 578 N N . LYS A 1 78 ? -5.793 5.573 7.870 1.00 96.62 78 LYS A N 1
ATOM 579 C CA . LYS A 1 78 ? -4.464 5.197 8.376 1.00 96.62 78 LYS A CA 1
ATOM 580 C C . LYS A 1 78 ? -3.360 5.500 7.368 1.00 96.62 78 LYS A C 1
ATOM 582 O O . LYS A 1 78 ? -2.327 6.028 7.757 1.00 96.62 78 LYS A O 1
ATOM 587 N N . PHE A 1 79 ? -3.588 5.191 6.093 1.00 96.12 79 PHE A N 1
ATOM 588 C CA . PHE A 1 79 ? -2.656 5.500 5.013 1.00 96.12 79 PHE A CA 1
ATOM 589 C C . PHE A 1 79 ? -2.362 7.004 4.950 1.00 96.12 79 PHE A C 1
ATOM 591 O O . PHE A 1 79 ? -1.206 7.409 4.980 1.00 96.12 79 PHE A O 1
ATOM 598 N N . HIS A 1 80 ? -3.403 7.838 4.941 1.00 96.00 80 HIS A N 1
ATOM 599 C CA . HIS A 1 80 ? -3.260 9.289 4.864 1.00 96.00 80 HIS A CA 1
ATOM 600 C C . HIS A 1 80 ? -2.581 9.879 6.110 1.00 96.00 80 HIS A C 1
ATOM 602 O O . HIS A 1 80 ? -1.672 10.698 5.998 1.00 96.00 80 HIS A O 1
ATOM 608 N N . ALA A 1 81 ? -2.963 9.422 7.307 1.00 95.88 81 ALA A N 1
ATOM 609 C CA . ALA A 1 81 ? -2.314 9.849 8.544 1.00 95.88 81 ALA A CA 1
ATOM 610 C C . ALA A 1 81 ? -0.824 9.464 8.569 1.00 95.88 81 ALA A C 1
ATOM 612 O O . ALA A 1 81 ? 0.018 10.279 8.942 1.00 95.88 81 ALA A O 1
ATOM 613 N N . ALA A 1 82 ? -0.485 8.249 8.124 1.00 95.75 82 ALA A N 1
ATOM 614 C CA . ALA A 1 82 ? 0.898 7.793 8.055 1.00 95.75 82 ALA A CA 1
ATOM 615 C C . ALA A 1 82 ? 1.726 8.585 7.038 1.00 95.75 82 ALA A C 1
ATOM 617 O O . ALA A 1 82 ? 2.889 8.855 7.318 1.00 95.75 82 ALA A O 1
ATOM 618 N N . SER A 1 83 ? 1.157 8.987 5.893 1.00 94.94 83 SER A N 1
ATOM 619 C CA . SER A 1 83 ? 1.896 9.800 4.917 1.00 94.94 83 SER A CA 1
ATOM 620 C C . SER A 1 83 ? 2.263 11.174 5.476 1.00 94.94 83 SER A C 1
ATOM 622 O O . SER A 1 83 ? 3.386 11.626 5.278 1.00 94.94 83 SER A O 1
ATOM 624 N N . VAL A 1 84 ? 1.351 11.813 6.219 1.00 96.31 84 VAL A N 1
ATOM 625 C CA . VAL A 1 84 ? 1.629 13.100 6.881 1.00 96.31 84 VAL A CA 1
ATOM 626 C C . VAL A 1 84 ? 2.692 12.917 7.964 1.00 96.31 84 VAL A C 1
ATOM 628 O O . VAL A 1 84 ? 3.703 13.609 7.955 1.00 96.31 84 VAL A O 1
ATOM 631 N N . ALA A 1 85 ? 2.523 11.920 8.836 1.00 95.25 85 ALA A N 1
ATOM 632 C CA . ALA A 1 85 ? 3.468 11.645 9.918 1.00 95.25 85 ALA A CA 1
ATOM 633 C C . ALA A 1 85 ? 4.869 11.226 9.428 1.00 95.25 85 ALA A C 1
ATOM 635 O O . ALA A 1 85 ? 5.852 11.435 10.136 1.00 95.25 85 ALA A O 1
ATOM 636 N N . ALA A 1 86 ? 4.973 10.616 8.243 1.00 93.94 86 ALA A N 1
ATOM 637 C CA . ALA A 1 86 ? 6.253 10.298 7.614 1.00 93.94 86 ALA A CA 1
ATOM 638 C C . ALA A 1 86 ? 6.931 11.537 7.008 1.00 93.94 86 ALA A C 1
ATOM 640 O O . ALA A 1 86 ? 8.155 11.603 7.006 1.00 93.94 86 ALA A O 1
ATOM 641 N N . TYR A 1 87 ? 6.153 12.504 6.511 1.00 92.06 87 TYR A N 1
ATOM 642 C CA . TYR A 1 87 ? 6.668 13.722 5.882 1.00 92.06 87 TYR A CA 1
ATOM 643 C C . TYR A 1 87 ? 7.054 14.816 6.889 1.00 92.06 87 TYR A C 1
ATOM 645 O O . TYR A 1 87 ? 8.062 15.485 6.700 1.00 92.06 87 TYR A O 1
ATOM 653 N N . GLU A 1 88 ? 6.268 15.008 7.952 1.00 90.12 88 GLU A N 1
ATOM 654 C CA . GLU A 1 88 ? 6.483 16.064 8.961 1.00 90.12 88 GLU A CA 1
ATOM 655 C C . GLU A 1 88 ? 7.561 15.724 10.009 1.00 90.12 88 GLU A C 1
ATOM 657 O O . GLU A 1 88 ? 7.721 16.449 10.993 1.00 90.12 88 GLU A O 1
ATOM 662 N N . LYS A 1 89 ? 8.265 14.604 9.831 1.00 58.69 89 LYS A N 1
ATOM 663 C CA . LYS A 1 89 ? 9.271 14.093 10.763 1.00 58.69 89 LYS A CA 1
ATOM 664 C C . LYS A 1 89 ? 10.613 14.815 10.679 1.00 58.69 89 LYS A C 1
ATOM 666 O O . LYS A 1 89 ? 11.030 15.184 9.561 1.00 58.69 89 LYS A O 1
#

Secondary structure (DSSP, 8-state):
----THHHHHHHIIIIIHHHHHHH-TTS--SPPEEEEE-SSS-EEEE---TTTT-----TTT---HHHHHHHHHHHHHHHHHHHHHH--

Radius of gyration: 15.21 Å; Cα contacts (8 Å, |Δi|>4): 67; chains: 1; bounding box: 36×32×39 Å

Foldseek 3Di:
DDDPVVLVVVVCCQAPLLVQLCVVPVPDDLFWHFPDWDDDVVTDTDTDDCVVVVDDDDDVVVDDDPVRVVVVVVSVVSSVVSSVVSVVD

Sequence (89 aa):
ITQAGIFKIEIEMMTTALKDMQALLPETKICGKCLYSVIGDPSVVVIEDLAPLGYRMACREAGLDLKHCLLALKGLAKFHAASVAAYEK

Organism: NCBI:txid1563983

Nearest PDB structures (foldseek):
  6s1b-assembly1_A  TM=4.971E-01  e=9.958E+00  Homo sapiens
  7cil-assembly1_A  TM=3.637E-01  e=6.658E+00  Homo sapiens

InterPro domains:
  IPR004119 Ecdysteroid kinase-like [PF02958] (3-89)

pLDDT: mean 90.0, std 10.65, range [44.66, 97.19]

Mean predicted aligned error: 4.91 Å